Protein AF-A0A3S4HX81-F1 (afdb_monomer_lite)

pLDDT: mean 79.41, std 18.72, range [31.66, 97.62]

InterPro domains:
  IPR051447 Lipoprotein-releasing system transmembrane protein [PTHR30489] (2-143)

Foldseek 3Di:
DDADALVDDDPQQVQWDPDRSVVLDPPLQAKAAQPQQCVVVVHDQQDKDKDWDQQQWDQDPVGTDTQIDIHGYHGYGYPVDPCSNPPMYHHQQSVCVSSVHDRPDGQFDKDKDQCLVCCVVVQPDDDDPQKHKDWCCVVVVPDDPPPDDDRTTIIGTGHHPPPDDDD

Radius of gyration: 17.5 Å; chains: 1; bounding box: 43×32×51 Å

Secondary structure (DSSP, 8-state):
-EEE-TTS--TTGGGEES--GGG--TTS-EEEEEHHHHHHHT--TT-EEEEEEEEEEEEETTEEEEEEEEEEEEEEE--SSGGGGT-EEEEHHHHHHHTTPPTT--SEEEEE-SSTT-HHHHTTSPPPTT-EEEEGGGT-TT--TT----S--EEEEEPP-------

Structure (mmCIF, N/CA/C/O backbone):
data_AF-A0A3S4HX81-F1
#
_entry.id   AF-A0A3S4HX81-F1
#
loop_
_atom_site.group_PDB
_atom_site.id
_atom_site.type_symbol
_atom_site.label_atom_id
_atom_site.label_alt_id
_atom_site.label_comp_id
_atom_site.label_asym_id
_atom_site.label_entity_id
_atom_site.label_seq_id
_atom_site.pdbx_PDB_ins_code
_atom_site.Cartn_x
_atom_site.Cartn_y
_atom_site.Cartn_z
_atom_site.occupancy
_atom_site.B_iso_or_equiv
_atom_site.auth_seq_id
_atom_site.auth_comp_id
_atom_site.auth_asym_id
_atom_site.auth_atom_id
_atom_site.pdbx_PDB_model_num
ATOM 1 N N . MET A 1 1 ? 4.259 2.300 -2.254 1.00 87.12 1 MET A N 1
ATOM 2 C CA . MET A 1 1 ? 3.151 1.333 -2.407 1.00 87.12 1 MET A CA 1
ATOM 3 C C . MET A 1 1 ? 3.745 -0.053 -2.417 1.00 87.12 1 MET A C 1
ATOM 5 O O . MET A 1 1 ? 4.639 -0.278 -3.224 1.00 87.12 1 MET A O 1
ATOM 9 N N . LEU A 1 2 ? 3.255 -0.946 -1.568 1.00 89.12 2 LEU A N 1
ATOM 10 C CA . LEU A 1 2 ? 3.666 -2.341 -1.528 1.00 89.12 2 LEU A CA 1
ATOM 11 C C . LEU A 1 2 ? 2.483 -3.215 -1.971 1.00 89.12 2 LEU A C 1
ATOM 13 O O . LEU A 1 2 ? 1.416 -3.192 -1.356 1.00 89.12 2 LEU A O 1
ATOM 17 N N . GLY A 1 3 ? 2.650 -3.921 -3.090 1.00 90.50 3 GLY A N 1
ATOM 18 C CA . GLY A 1 3 ? 1.664 -4.874 -3.595 1.00 90.50 3 GLY A CA 1
ATOM 19 C C . GLY A 1 3 ? 1.944 -6.255 -3.022 1.00 90.50 3 GLY A C 1
ATOM 20 O O . GLY A 1 3 ? 2.975 -6.835 -3.346 1.00 90.50 3 GLY A O 1
ATOM 21 N N . ILE A 1 4 ? 1.039 -6.771 -2.194 1.00 89.75 4 ILE A N 1
ATOM 22 C CA . ILE A 1 4 ? 1.222 -8.043 -1.486 1.00 89.75 4 ILE A CA 1
ATOM 23 C C . ILE A 1 4 ? 0.199 -9.090 -1.923 1.00 89.75 4 ILE A C 1
ATOM 25 O O . ILE A 1 4 ? -0.916 -8.760 -2.346 1.00 89.75 4 ILE A O 1
ATOM 29 N N . ASP A 1 5 ? 0.581 -10.361 -1.812 1.00 89.06 5 ASP A N 1
ATOM 30 C CA . ASP A 1 5 ? -0.375 -11.460 -1.872 1.00 89.06 5 ASP A CA 1
ATOM 31 C C . ASP A 1 5 ? -1.107 -11.549 -0.519 1.00 89.06 5 ASP A C 1
ATOM 33 O O . ASP A 1 5 ? -0.468 -11.789 0.508 1.00 89.06 5 ASP A O 1
ATOM 37 N N . PRO A 1 6 ? -2.439 -11.358 -0.469 1.00 87.44 6 PRO A N 1
ATOM 38 C CA . PRO A 1 6 ? -3.194 -11.424 0.779 1.00 87.44 6 PRO A CA 1
ATOM 39 C C . PRO A 1 6 ? -3.133 -12.792 1.476 1.00 87.44 6 PRO A C 1
ATOM 41 O O . PRO A 1 6 ? -3.430 -12.860 2.668 1.00 87.44 6 PRO A O 1
ATOM 44 N N . ALA A 1 7 ? -2.777 -13.866 0.762 1.00 86.44 7 ALA A N 1
ATOM 45 C CA . ALA A 1 7 ? -2.641 -15.208 1.323 1.00 86.44 7 ALA A CA 1
ATOM 46 C C . ALA A 1 7 ? -1.263 -15.466 1.961 1.00 86.44 7 ALA A C 1
ATOM 48 O O . ALA A 1 7 ? -1.142 -16.348 2.814 1.00 86.44 7 ALA A O 1
ATOM 49 N N . GLN A 1 8 ? -0.231 -14.710 1.577 1.00 85.88 8 GLN A N 1
ATOM 50 C CA . GLN A 1 8 ? 1.123 -14.862 2.104 1.00 85.88 8 GLN A CA 1
ATOM 51 C C . GLN A 1 8 ? 1.332 -13.952 3.318 1.00 85.88 8 GLN A C 1
ATOM 53 O O . GLN A 1 8 ? 0.912 -12.800 3.318 1.00 85.88 8 GLN A O 1
ATOM 58 N N . LYS A 1 9 ? 1.993 -14.446 4.371 1.00 80.75 9 LYS A N 1
ATOM 59 C CA . LYS A 1 9 ? 2.330 -13.603 5.528 1.00 80.75 9 LYS A CA 1
ATOM 60 C C . LYS A 1 9 ? 3.313 -12.508 5.117 1.00 80.75 9 LYS A C 1
ATOM 62 O O . LYS A 1 9 ? 4.339 -12.811 4.513 1.00 80.75 9 LYS A O 1
ATOM 67 N N . ASP A 1 10 ? 3.000 -11.274 5.490 1.00 84.56 10 ASP A N 1
ATOM 68 C CA . ASP A 1 10 ? 3.869 -10.111 5.337 1.00 84.56 10 ASP A CA 1
ATOM 69 C C . ASP A 1 10 ? 4.376 -9.677 6.731 1.00 84.56 10 ASP A C 1
ATOM 71 O O . ASP A 1 10 ? 3.666 -9.859 7.725 1.00 84.56 10 ASP A O 1
ATOM 75 N N . PRO A 1 11 ? 5.583 -9.108 6.866 1.00 82.75 11 PRO A N 1
ATOM 76 C CA . PRO A 1 11 ? 6.067 -8.621 8.160 1.00 82.75 11 PRO A CA 1
ATOM 77 C C . PRO A 1 11 ? 5.185 -7.535 8.776 1.00 82.75 11 PRO A C 1
ATOM 79 O O . PRO A 1 11 ? 5.211 -7.353 9.989 1.00 82.75 11 PRO A O 1
ATOM 82 N N . LEU A 1 12 ? 4.380 -6.831 7.970 1.00 83.94 12 LEU A N 1
ATOM 83 C CA . LEU A 1 12 ? 3.431 -5.832 8.457 1.00 83.94 12 LEU A CA 1
ATOM 84 C C . LEU A 1 12 ? 2.103 -6.445 8.939 1.00 83.94 12 LEU A C 1
ATOM 86 O O . LEU A 1 12 ? 1.326 -5.758 9.603 1.00 83.94 12 LEU A O 1
ATOM 90 N N . THR A 1 13 ? 1.840 -7.737 8.684 1.00 87.69 13 THR A N 1
ATOM 91 C CA . THR A 1 13 ? 0.607 -8.420 9.123 1.00 87.69 13 THR A CA 1
ATOM 92 C C . THR A 1 13 ? 0.353 -8.328 10.641 1.00 87.69 13 THR A C 1
ATOM 94 O O . THR A 1 13 ? -0.797 -8.100 11.021 1.00 87.69 13 THR A O 1
ATOM 97 N N . PRO A 1 14 ? 1.351 -8.488 11.538 1.00 89.38 14 PRO A N 1
ATOM 98 C CA . PRO A 1 14 ? 1.142 -8.390 12.987 1.00 89.38 14 PRO A CA 1
ATOM 99 C C . PRO A 1 14 ? 0.766 -6.984 13.474 1.00 89.38 14 PRO A C 1
ATOM 101 O O . PRO A 1 14 ? 0.236 -6.848 14.572 1.00 89.38 14 PRO A O 1
ATOM 104 N N . TYR A 1 15 ? 1.033 -5.956 12.667 1.00 91.75 15 TYR A N 1
ATOM 105 C CA . TYR A 1 15 ? 0.844 -4.547 13.017 1.00 91.75 15 TYR A CA 1
ATOM 106 C C . TYR A 1 15 ? -0.462 -3.960 12.465 1.00 91.75 15 TYR A C 1
ATOM 108 O O . TYR A 1 15 ? -0.701 -2.758 12.582 1.00 91.75 15 TYR A O 1
ATOM 116 N N . LEU A 1 16 ? -1.308 -4.788 11.844 1.00 92.25 16 LEU A N 1
ATOM 117 C CA . LEU A 1 16 ? -2.603 -4.369 11.316 1.00 92.25 16 LEU A CA 1
ATOM 118 C C . LEU A 1 16 ? -3.572 -4.003 12.447 1.00 92.25 16 LEU A C 1
ATOM 120 O O . LEU A 1 16 ? -3.797 -4.781 13.374 1.00 92.25 16 LEU A O 1
ATOM 124 N N . VAL A 1 17 ? -4.219 -2.844 12.325 1.00 91.44 17 VAL A N 1
ATOM 125 C CA . VAL A 1 17 ? -5.163 -2.326 13.318 1.00 91.44 17 VAL A CA 1
ATOM 126 C C . VAL A 1 17 ? -6.591 -2.522 12.816 1.00 91.44 17 VAL A C 1
ATOM 128 O O . VAL A 1 17 ? -7.034 -1.877 11.867 1.00 91.44 17 VAL A O 1
ATOM 131 N N . ASN A 1 18 ? -7.337 -3.422 13.466 1.00 87.06 18 ASN A N 1
ATOM 132 C CA . ASN A 1 18 ? -8.757 -3.690 13.186 1.00 87.06 18 ASN A CA 1
ATOM 133 C C . ASN A 1 18 ? -9.079 -4.052 11.719 1.00 87.06 18 ASN A C 1
ATOM 135 O O . ASN A 1 18 ? -10.210 -3.869 11.259 1.00 87.06 18 ASN A O 1
ATOM 139 N N . VAL A 1 19 ? -8.109 -4.590 10.979 1.00 92.12 19 VAL A N 1
ATOM 140 C CA . VAL A 1 19 ? -8.252 -4.990 9.574 1.00 92.12 19 VAL A CA 1
ATOM 141 C C . VAL A 1 19 ? -7.533 -6.309 9.326 1.00 92.12 19 VAL A C 1
ATOM 143 O O . VAL A 1 19 ? -6.515 -6.603 9.949 1.00 92.12 19 VAL A O 1
ATOM 146 N N . LYS A 1 20 ? -8.067 -7.126 8.416 1.00 92.19 20 LYS A N 1
ATOM 147 C CA . LYS A 1 20 ? -7.422 -8.370 7.990 1.00 92.19 20 LYS A CA 1
ATOM 148 C C . LYS A 1 20 ? -6.753 -8.173 6.641 1.00 92.19 20 LYS A C 1
ATOM 150 O O . LYS A 1 20 ? -7.367 -7.659 5.712 1.00 92.19 20 LYS A O 1
ATOM 155 N N . GLN A 1 21 ? -5.535 -8.687 6.494 1.00 91.12 21 GLN A N 1
ATOM 156 C CA . GLN A 1 21 ? -4.831 -8.678 5.210 1.00 91.12 21 GLN A CA 1
ATOM 157 C C . GLN A 1 21 ? -5.635 -9.356 4.088 1.00 91.12 21 GLN A C 1
ATOM 159 O O . GLN A 1 21 ? -5.605 -8.911 2.945 1.00 91.12 21 GLN A O 1
ATOM 164 N N . SER A 1 22 ? -6.421 -10.386 4.418 1.00 92.75 22 SER A N 1
ATOM 165 C CA . SER A 1 22 ? -7.290 -11.093 3.470 1.00 92.75 22 SER A CA 1
ATOM 166 C C . SER A 1 22 ? -8.411 -10.232 2.868 1.00 92.75 22 SER A C 1
ATOM 168 O O . SER A 1 22 ? -9.016 -10.626 1.871 1.00 92.75 22 SER A O 1
ATOM 170 N N . GLU A 1 23 ? -8.682 -9.048 3.427 1.00 93.00 23 GLU A N 1
ATOM 171 C CA . GLU A 1 23 ? -9.609 -8.068 2.848 1.00 93.00 23 GLU A CA 1
ATOM 172 C C . GLU A 1 23 ? -9.003 -7.323 1.646 1.00 93.00 23 GLU A C 1
ATOM 174 O O . GLU A 1 23 ? -9.746 -6.712 0.874 1.00 93.00 23 GLU A O 1
ATOM 179 N N . LEU A 1 24 ? -7.686 -7.415 1.411 1.00 94.00 24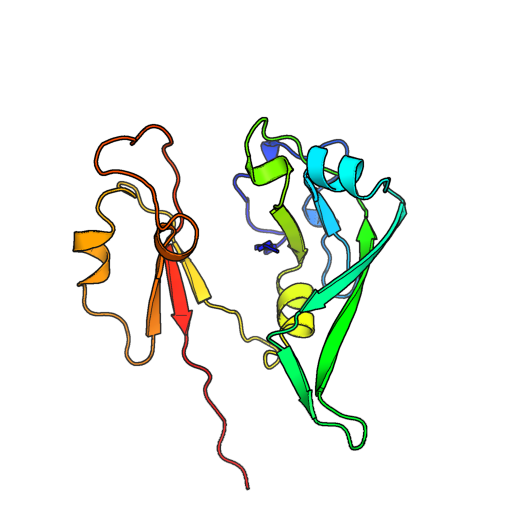 LEU A N 1
ATOM 180 C CA . LEU A 1 24 ? -7.022 -6.946 0.188 1.00 94.00 24 LEU A CA 1
ATOM 181 C C . LEU A 1 24 ? -7.301 -7.898 -0.985 1.00 94.00 24 LEU A C 1
ATOM 183 O O . LEU A 1 24 ? -6.399 -8.518 -1.545 1.00 94.00 24 LEU A O 1
ATOM 187 N N . GLN A 1 25 ? -8.573 -8.037 -1.352 1.00 94.25 25 GLN A N 1
ATOM 188 C CA . GLN A 1 25 ? -9.010 -8.889 -2.454 1.00 94.25 25 GLN A CA 1
ATOM 189 C C . GLN A 1 25 ? -8.715 -8.237 -3.813 1.00 94.25 25 GLN A C 1
ATOM 191 O O . GLN A 1 25 ? -8.925 -7.029 -3.973 1.00 94.25 25 GLN A O 1
ATOM 196 N N . PRO A 1 26 ? -8.301 -9.021 -4.823 1.00 93.81 26 PRO A N 1
ATOM 197 C CA . PRO A 1 26 ? -8.016 -8.490 -6.149 1.00 93.81 26 PRO A CA 1
ATOM 198 C C . PRO A 1 26 ? -9.268 -7.856 -6.766 1.00 93.81 26 PRO A C 1
ATOM 200 O O . PRO A 1 26 ? -10.346 -8.446 -6.800 1.00 93.81 26 PRO A O 1
ATOM 203 N N . GLY A 1 27 ? -9.129 -6.640 -7.291 1.00 93.56 27 GLY A N 1
ATOM 204 C CA . GLY A 1 27 ? -10.187 -5.900 -7.984 1.00 93.56 27 GLY A CA 1
ATOM 205 C C . GLY A 1 27 ? -11.094 -5.092 -7.070 1.00 93.56 27 GLY A C 1
ATOM 206 O O . GLY A 1 27 ? -11.933 -4.347 -7.576 1.00 93.56 27 GLY A O 1
ATOM 207 N N . LYS A 1 28 ? -10.920 -5.201 -5.749 1.00 95.56 28 LYS A N 1
ATOM 208 C CA . LYS A 1 28 ? -11.617 -4.342 -4.788 1.00 95.56 28 LYS A CA 1
ATOM 209 C C . LYS A 1 28 ? -10.947 -2.982 -4.636 1.00 95.56 28 LYS A C 1
ATOM 211 O O . LYS A 1 28 ? -11.627 -2.048 -4.228 1.00 95.56 28 LYS A O 1
ATOM 216 N N . TYR A 1 29 ? -9.671 -2.853 -5.015 1.00 96.19 29 TYR A N 1
ATOM 217 C CA . TYR A 1 29 ? -8.898 -1.625 -4.833 1.00 96.19 29 TYR A CA 1
ATOM 218 C C . TYR A 1 29 ? -8.928 -1.170 -3.372 1.00 96.19 29 TYR A C 1
ATOM 220 O O . TYR A 1 29 ? -9.163 -0.006 -3.064 1.00 96.19 29 TYR A O 1
ATOM 228 N N . ASN A 1 30 ? -8.719 -2.115 -2.463 1.00 96.94 30 ASN A N 1
ATOM 229 C CA . ASN A 1 30 ? -8.599 -1.821 -1.044 1.00 96.94 30 ASN A CA 1
ATOM 230 C C . ASN A 1 30 ? -7.159 -1.419 -0.719 1.00 96.94 30 ASN A C 1
ATOM 232 O O . ASN A 1 30 ? -6.214 -1.914 -1.339 1.00 96.94 30 ASN A O 1
ATOM 236 N N . VAL A 1 31 ? -7.002 -0.527 0.256 1.00 96.56 31 VAL A N 1
ATOM 237 C CA . VAL A 1 31 ? -5.701 -0.077 0.751 1.00 96.56 31 VAL A CA 1
ATOM 238 C C . VAL A 1 31 ? -5.680 -0.071 2.275 1.00 96.56 31 VAL A C 1
ATOM 240 O O . VAL A 1 31 ? -6.656 0.312 2.923 1.00 96.56 31 VAL A O 1
ATOM 243 N N . ILE A 1 32 ? -4.554 -0.500 2.837 1.00 96.12 32 ILE A N 1
ATOM 244 C CA . ILE A 1 32 ? -4.218 -0.315 4.248 1.00 96.12 32 ILE A CA 1
ATOM 245 C C . ILE A 1 32 ? -3.076 0.697 4.300 1.00 96.12 32 ILE A C 1
ATOM 247 O O . ILE A 1 32 ? -2.058 0.519 3.630 1.00 96.12 32 ILE A O 1
ATOM 251 N N . LEU A 1 33 ? -3.260 1.770 5.060 1.00 95.69 33 LEU A N 1
ATOM 252 C CA . LEU A 1 33 ? -2.291 2.862 5.173 1.00 95.69 33 LEU A CA 1
ATOM 253 C C . LEU A 1 33 ? -1.500 2.754 6.477 1.00 95.69 33 LEU A C 1
ATOM 255 O O . LEU A 1 33 ? -2.032 2.282 7.476 1.00 95.69 33 LEU A O 1
ATOM 259 N N . GLY A 1 34 ? -0.261 3.236 6.502 1.00 95.38 34 GLY A N 1
ATOM 260 C CA . GLY A 1 34 ? 0.391 3.506 7.781 1.00 95.38 34 GLY A CA 1
ATOM 261 C C . GLY A 1 34 ? -0.410 4.541 8.579 1.00 95.38 34 GLY A C 1
ATOM 262 O O . GLY A 1 34 ? -1.013 5.448 7.999 1.00 95.38 34 GLY A O 1
ATOM 263 N N . GLU A 1 35 ? -0.475 4.391 9.901 1.00 94.44 35 GLU A N 1
ATOM 264 C CA . GLU A 1 35 ? -1.300 5.250 10.761 1.00 94.44 35 GLU A CA 1
ATOM 265 C C . GLU A 1 35 ? -0.938 6.739 10.620 1.00 94.44 35 GLU A C 1
ATOM 267 O O . GLU A 1 35 ? -1.823 7.588 10.492 1.00 94.44 35 GLU A O 1
ATOM 272 N N . GLN A 1 36 ? 0.357 7.059 10.540 1.00 94.00 36 GLN A N 1
ATOM 273 C CA . GLN A 1 36 ? 0.816 8.435 10.337 1.00 94.00 36 GLN A CA 1
ATOM 274 C C . GLN A 1 36 ? 0.431 8.967 8.950 1.00 94.00 36 GLN A C 1
ATOM 276 O O . GLN A 1 36 ? -0.025 10.105 8.841 1.00 94.00 36 GLN A O 1
ATOM 281 N N . LEU A 1 37 ? 0.562 8.152 7.898 1.00 94.25 37 LEU A N 1
ATOM 282 C CA . LEU A 1 37 ? 0.151 8.515 6.539 1.00 94.25 37 LEU A CA 1
ATOM 283 C C . LEU A 1 37 ? -1.361 8.780 6.455 1.00 94.25 37 LEU A C 1
ATOM 285 O O . LEU A 1 37 ? -1.784 9.757 5.836 1.00 94.25 37 LEU A O 1
ATOM 289 N N . ALA A 1 38 ? -2.179 7.943 7.097 1.00 95.06 38 ALA A N 1
ATOM 290 C CA . ALA A 1 38 ? -3.623 8.151 7.174 1.00 95.06 38 ALA A CA 1
ATOM 291 C C . ALA A 1 38 ? -3.964 9.465 7.897 1.00 95.06 38 ALA A C 1
ATOM 293 O O . ALA A 1 38 ? -4.786 10.241 7.406 1.00 95.06 38 ALA A O 1
ATOM 294 N N . GLY A 1 39 ? -3.270 9.756 9.004 1.00 94.94 39 GLY A N 1
ATOM 295 C CA . GLY A 1 39 ? -3.406 11.010 9.745 1.00 94.94 39 GLY A CA 1
ATOM 296 C C . GLY A 1 39 ? -3.023 12.247 8.925 1.00 94.94 39 GLY A C 1
ATOM 297 O O . GLY A 1 39 ? -3.760 13.230 8.928 1.00 94.94 39 GLY A O 1
ATOM 298 N N . GLN A 1 40 ? -1.923 12.193 8.165 1.00 94.31 40 GLN A N 1
ATOM 299 C CA . GLN A 1 40 ? -1.490 13.288 7.280 1.00 94.31 40 GLN A CA 1
ATOM 300 C C . GLN A 1 40 ? -2.497 13.577 6.162 1.00 94.31 40 GLN A C 1
ATOM 302 O O . GLN A 1 40 ? -2.706 14.732 5.795 1.00 94.31 40 GLN A O 1
ATOM 307 N N . LEU A 1 41 ? -3.117 12.528 5.620 1.00 93.88 41 LEU A N 1
ATOM 308 C CA . LEU A 1 41 ? -4.136 12.646 4.579 1.00 93.88 41 LEU A CA 1
ATOM 309 C C . LEU A 1 41 ? -5.524 12.994 5.141 1.00 93.88 41 LEU A C 1
ATOM 311 O O . LEU A 1 41 ? -6.410 13.348 4.366 1.00 93.88 41 LEU A O 1
ATOM 315 N N . GLY A 1 42 ? -5.719 12.902 6.461 1.00 96.00 42 GLY A N 1
ATOM 316 C CA . GLY A 1 42 ? -7.002 13.149 7.119 1.00 96.00 42 GLY A CA 1
ATOM 317 C C . GLY A 1 42 ? -8.079 12.125 6.751 1.00 96.00 42 GLY A C 1
ATOM 318 O O . GLY A 1 42 ? -9.252 12.482 6.679 1.00 96.00 42 GLY A O 1
ATOM 319 N N . VAL A 1 43 ? -7.683 10.877 6.478 1.00 96.19 43 VAL A N 1
ATOM 320 C CA . VAL A 1 43 ? -8.580 9.812 5.999 1.00 96.19 43 VAL A CA 1
ATOM 321 C C . VAL A 1 43 ? -8.787 8.727 7.043 1.00 96.19 43 VAL A C 1
ATOM 323 O O . VAL A 1 43 ? -7.882 8.372 7.796 1.00 96.19 43 VAL A O 1
ATOM 326 N N . ASN A 1 44 ? -9.985 8.157 7.044 1.00 94.31 44 ASN A N 1
ATOM 327 C CA . ASN A 1 44 ? -10.407 7.085 7.928 1.00 94.31 44 ASN A CA 1
ATOM 328 C C . ASN A 1 44 ? -10.855 5.858 7.126 1.00 94.31 44 ASN A C 1
ATOM 330 O O . ASN A 1 44 ? -10.993 5.879 5.901 1.00 94.31 44 ASN A O 1
ATOM 334 N N . ARG A 1 45 ? -11.108 4.750 7.831 1.00 94.94 45 ARG A N 1
ATOM 335 C CA . ARG A 1 45 ? -11.700 3.554 7.222 1.00 94.94 45 ARG A CA 1
ATOM 336 C C . ARG A 1 45 ? -13.030 3.906 6.544 1.00 94.94 45 ARG A C 1
ATOM 338 O O . ARG A 1 45 ? -13.920 4.457 7.181 1.00 94.94 45 ARG A O 1
ATOM 345 N N . GLY A 1 46 ? -13.175 3.507 5.284 1.00 95.12 46 GLY A N 1
ATOM 346 C CA . GLY A 1 46 ? -14.330 3.790 4.432 1.00 95.12 46 GLY A CA 1
ATOM 347 C C . GLY A 1 46 ? -14.091 4.925 3.438 1.00 95.12 46 GLY A C 1
ATOM 348 O O . GLY A 1 46 ? -14.756 4.958 2.402 1.00 95.12 46 GLY A O 1
ATOM 349 N N . ASP A 1 47 ? -13.112 5.795 3.693 1.00 97.19 47 ASP A N 1
ATOM 350 C CA . ASP A 1 47 ? -12.779 6.882 2.780 1.00 97.19 47 ASP A CA 1
ATOM 351 C C . ASP A 1 47 ? -12.082 6.364 1.521 1.00 97.19 47 A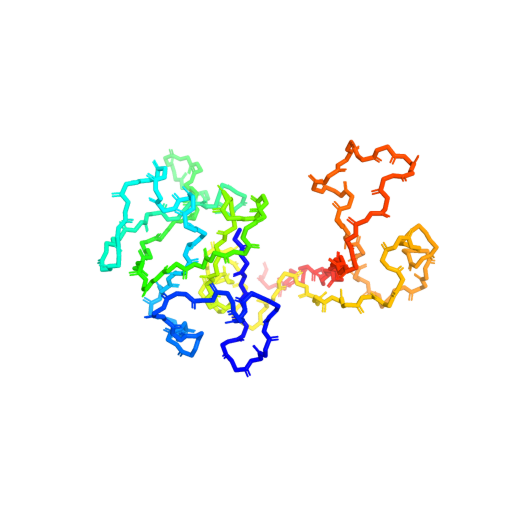SP A C 1
ATOM 353 O O . ASP A 1 47 ? -11.522 5.262 1.477 1.00 97.19 47 ASP A O 1
ATOM 357 N N . GLN A 1 48 ? -12.106 7.184 0.472 1.00 97.00 48 GLN A N 1
ATOM 358 C CA . GLN A 1 48 ? -11.444 6.878 -0.786 1.00 97.00 48 GLN A CA 1
ATOM 359 C C . GLN A 1 48 ? -10.268 7.814 -1.023 1.00 97.00 48 GLN A C 1
ATOM 361 O O . GLN A 1 48 ? -10.409 9.034 -0.976 1.00 97.00 48 GLN A O 1
ATOM 366 N N . ILE A 1 49 ? -9.122 7.234 -1.367 1.00 96.00 49 ILE A N 1
ATOM 367 C CA . ILE A 1 49 ? -7.931 7.973 -1.778 1.00 96.00 49 ILE A CA 1
ATOM 368 C C . ILE A 1 49 ? -7.622 7.724 -3.245 1.00 96.00 49 ILE A C 1
ATOM 370 O O . ILE A 1 49 ? -7.835 6.638 -3.783 1.00 96.00 49 ILE A O 1
ATOM 374 N N . ARG A 1 50 ? -7.093 8.742 -3.919 1.00 95.75 50 ARG A N 1
ATOM 375 C CA . ARG A 1 50 ? -6.653 8.631 -5.308 1.00 95.75 50 ARG A CA 1
ATOM 376 C C . ARG A 1 50 ? -5.165 8.331 -5.349 1.00 95.75 50 ARG A C 1
ATOM 378 O O . ARG A 1 50 ? -4.354 9.198 -5.047 1.00 95.75 50 ARG A O 1
ATOM 385 N N . LEU A 1 51 ? -4.816 7.128 -5.786 1.00 93.56 51 LEU A N 1
ATOM 386 C CA . LEU A 1 51 ? -3.430 6.770 -6.057 1.00 93.56 51 LEU A CA 1
ATOM 387 C C . LEU A 1 51 ? -3.077 7.149 -7.490 1.00 93.56 51 LEU A C 1
ATOM 389 O O . LEU A 1 51 ? -3.828 6.841 -8.418 1.00 93.56 51 LEU A O 1
ATOM 393 N N . MET A 1 52 ? -1.932 7.807 -7.661 1.00 92.12 52 MET A N 1
ATOM 394 C CA . MET A 1 52 ? -1.370 8.169 -8.959 1.00 92.12 52 MET A CA 1
ATOM 395 C C . MET A 1 52 ? 0.050 7.621 -9.078 1.00 92.12 52 MET A C 1
ATOM 397 O O . MET A 1 52 ? 0.841 7.729 -8.144 1.00 92.12 52 MET A O 1
ATOM 401 N N . VAL A 1 53 ? 0.379 7.066 -10.242 1.00 90.06 53 VAL A N 1
ATOM 402 C CA . VAL A 1 53 ? 1.709 6.546 -10.567 1.00 90.06 53 VAL A CA 1
ATOM 403 C C . VAL A 1 53 ? 2.237 7.310 -11.783 1.00 90.06 53 VAL A C 1
ATOM 405 O O . VAL A 1 53 ? 1.867 6.993 -12.916 1.00 90.06 53 VAL A O 1
ATOM 408 N N . PRO A 1 54 ? 3.097 8.326 -11.581 1.00 85.81 54 PRO A N 1
ATOM 409 C CA . PRO A 1 54 ? 3.614 9.153 -12.672 1.00 85.81 54 PRO A CA 1
ATOM 410 C C . PRO A 1 54 ? 4.453 8.380 -13.698 1.00 85.81 54 PRO A C 1
ATOM 412 O O . PRO A 1 54 ? 4.424 8.704 -14.884 1.00 85.81 54 PRO A O 1
ATOM 415 N N . SER A 1 55 ? 5.178 7.347 -13.254 1.00 82.25 55 SER A N 1
ATOM 416 C CA . SER A 1 55 ? 6.028 6.510 -14.112 1.00 82.25 55 SER A CA 1
ATOM 417 C C . SER A 1 55 ? 5.224 5.662 -15.103 1.00 82.25 55 SER A C 1
ATOM 419 O O . SER A 1 55 ? 5.685 5.416 -16.215 1.00 82.25 55 SER A O 1
ATOM 421 N N . ALA A 1 56 ? 3.998 5.272 -14.747 1.00 82.25 56 ALA A N 1
ATOM 422 C CA . ALA A 1 56 ? 3.082 4.547 -15.616 1.00 82.25 56 ALA A CA 1
ATOM 423 C C . ALA A 1 56 ? 2.135 5.543 -16.304 1.00 82.25 56 ALA A C 1
ATOM 425 O O . ALA A 1 56 ? 1.044 5.804 -15.812 1.00 82.25 56 ALA A O 1
ATOM 426 N N . SER A 1 57 ? 2.524 6.125 -17.442 1.00 83.38 57 SER A N 1
ATOM 427 C CA . SER A 1 57 ? 1.702 7.119 -18.161 1.00 83.38 57 SER A CA 1
ATOM 428 C C . SER A 1 57 ? 1.251 6.636 -19.545 1.00 83.38 57 SER A C 1
ATOM 430 O O . SER A 1 57 ? 1.901 5.799 -20.165 1.00 83.38 57 SER A O 1
ATOM 432 N N . GLN A 1 58 ? 0.101 7.127 -20.027 1.00 82.56 58 GLN A N 1
ATOM 433 C CA . GLN A 1 58 ? -0.306 7.002 -21.438 1.00 82.56 58 GLN A CA 1
ATOM 434 C C . GLN A 1 58 ? -0.098 8.319 -22.159 1.00 82.56 58 GLN A C 1
ATOM 436 O O . GLN A 1 58 ? -0.371 9.391 -21.615 1.00 82.56 58 GLN A O 1
ATOM 441 N N . PHE A 1 59 ? 0.283 8.211 -23.424 1.00 85.12 59 PHE A N 1
ATOM 442 C CA . PHE A 1 59 ? 0.226 9.323 -24.351 1.00 85.12 59 PHE A CA 1
ATOM 443 C C . PHE A 1 59 ? -1.208 9.499 -24.843 1.00 85.12 59 PHE A C 1
ATOM 445 O O . PHE A 1 59 ? -1.835 8.566 -25.338 1.00 85.12 59 PHE A O 1
ATOM 452 N N . THR A 1 60 ? -1.726 10.708 -24.678 1.00 86.69 60 THR A N 1
ATOM 453 C CA . THR A 1 60 ? -2.998 11.153 -25.246 1.00 86.69 60 THR A CA 1
ATOM 454 C C . THR A 1 60 ? -2.736 12.393 -26.102 1.00 86.69 60 THR A C 1
ATOM 456 O O . THR A 1 60 ? -1.715 13.054 -25.891 1.00 86.69 60 THR A O 1
ATOM 459 N N . PRO A 1 61 ? -3.642 12.773 -27.020 1.00 90.44 61 PRO A N 1
ATOM 460 C CA . PRO A 1 61 ? -3.499 14.017 -27.784 1.00 90.44 61 PRO A CA 1
ATOM 461 C C . PRO A 1 61 ? -3.358 15.274 -26.908 1.00 90.44 61 PRO A C 1
ATOM 463 O O . PRO A 1 61 ? -2.791 16.266 -27.348 1.00 90.44 61 PRO A O 1
ATOM 466 N N . MET A 1 62 ? -3.835 15.220 -25.659 1.00 89.88 62 MET A N 1
ATOM 467 C CA . MET A 1 62 ? -3.782 16.317 -24.684 1.00 89.88 62 MET A CA 1
ATOM 468 C C . MET A 1 62 ? -2.537 16.266 -23.777 1.00 89.88 62 MET A C 1
ATOM 470 O O . MET A 1 62 ? -2.399 17.089 -22.877 1.00 89.88 62 MET A O 1
ATOM 474 N N . GLY A 1 63 ? -1.636 15.296 -23.984 1.00 88.25 63 GLY A N 1
ATOM 475 C CA . GLY A 1 63 ? -0.404 15.123 -23.211 1.00 88.25 63 GLY A CA 1
ATOM 476 C C . GLY A 1 63 ? -0.294 13.777 -22.488 1.00 88.25 63 GLY A C 1
ATOM 477 O O . GLY A 1 63 ? -1.048 12.830 -22.739 1.00 88.25 63 GLY A O 1
ATOM 478 N N . ARG A 1 64 ? 0.696 13.681 -21.590 1.00 88.19 64 ARG A N 1
ATOM 479 C CA . ARG A 1 64 ? 0.946 12.487 -20.769 1.00 88.19 64 ARG A CA 1
ATOM 480 C C . ARG A 1 64 ? -0.030 12.441 -19.598 1.00 88.19 64 ARG A C 1
ATOM 482 O O . ARG A 1 64 ? 0.032 13.291 -18.716 1.00 88.19 64 ARG A O 1
ATOM 489 N N . LEU A 1 65 ? -0.890 11.426 -19.572 1.00 88.69 65 LEU A N 1
ATOM 490 C CA . LEU A 1 65 ? -1.804 11.188 -18.458 1.00 88.69 65 LEU A CA 1
ATOM 491 C C . LEU A 1 65 ? -1.241 10.075 -17.558 1.00 88.69 65 LEU A C 1
ATOM 493 O O . LEU A 1 65 ? -1.065 8.952 -18.048 1.00 88.69 65 LEU A O 1
ATOM 497 N N . PRO A 1 66 ? -0.952 10.345 -16.270 1.00 91.31 66 PRO A N 1
ATOM 498 C CA . PRO A 1 66 ? -0.471 9.324 -15.349 1.00 91.31 66 PRO A CA 1
ATOM 499 C C . PRO A 1 66 ? -1.574 8.313 -15.029 1.00 91.31 66 PRO A C 1
ATOM 501 O O . PRO A 1 66 ? -2.763 8.644 -14.981 1.00 91.31 66 PRO A O 1
ATOM 504 N N . SER A 1 67 ? -1.169 7.069 -14.791 1.00 92.81 67 SER A N 1
ATOM 505 C CA . SER A 1 67 ? -2.059 6.022 -14.311 1.00 92.81 67 SER A CA 1
ATOM 506 C C . SER A 1 67 ? -2.557 6.399 -12.926 1.00 92.81 67 SER A C 1
ATOM 508 O O . SER A 1 67 ? -1.779 6.794 -12.056 1.00 92.81 67 SER A O 1
ATOM 510 N N . GLN A 1 68 ? -3.865 6.311 -12.728 1.00 94.12 68 GLN A N 1
ATOM 511 C CA . GLN A 1 68 ? -4.489 6.693 -11.474 1.00 94.12 68 GLN A CA 1
ATOM 512 C C . GLN A 1 68 ? -5.754 5.885 -11.212 1.00 94.12 68 GLN A C 1
ATOM 514 O O . GLN A 1 68 ? -6.467 5.505 -12.146 1.00 94.12 68 GLN A O 1
ATOM 519 N N . ARG A 1 69 ? -6.052 5.642 -9.935 1.00 95.19 69 ARG A N 1
ATOM 520 C CA . ARG A 1 69 ? -7.240 4.896 -9.505 1.00 95.19 69 ARG A CA 1
ATOM 521 C C . ARG A 1 69 ? -7.649 5.298 -8.089 1.00 95.19 69 ARG A C 1
ATOM 523 O O . ARG A 1 69 ? -6.800 5.656 -7.279 1.00 95.19 69 ARG A O 1
ATOM 530 N N . LEU A 1 70 ? -8.950 5.235 -7.807 1.00 96.56 70 LEU A N 1
ATOM 531 C CA . LEU A 1 70 ? -9.473 5.359 -6.447 1.00 96.56 70 LEU A CA 1
ATOM 532 C C . LEU A 1 70 ? -9.313 4.031 -5.706 1.00 96.56 70 LEU A C 1
ATOM 534 O O . LEU A 1 70 ? -9.671 2.982 -6.245 1.00 96.56 70 LEU A O 1
ATOM 538 N N . PHE A 1 71 ? -8.790 4.108 -4.490 1.00 97.31 71 PHE A N 1
ATOM 539 C CA . PHE A 1 71 ? -8.668 3.011 -3.545 1.00 97.31 71 PHE A CA 1
ATOM 540 C C . PHE A 1 71 ? -9.488 3.315 -2.295 1.00 97.31 71 PHE A C 1
ATOM 542 O O . PHE A 1 71 ? -9.555 4.467 -1.873 1.00 97.31 71 PHE A O 1
ATOM 549 N N . THR A 1 72 ? -10.091 2.288 -1.705 1.00 97.62 72 THR A N 1
ATOM 550 C CA . THR A 1 72 ? -10.888 2.402 -0.479 1.00 97.62 72 THR A CA 1
ATOM 551 C C . THR A 1 72 ? -10.031 2.032 0.723 1.00 97.62 72 THR A C 1
ATOM 553 O O . THR A 1 72 ? -9.451 0.944 0.764 1.00 97.62 72 THR A O 1
ATOM 556 N N . VAL A 1 73 ? -9.948 2.927 1.702 1.00 97.06 73 VAL A N 1
ATOM 557 C CA . VAL A 1 73 ? -9.205 2.706 2.943 1.00 97.06 73 VAL A CA 1
ATOM 558 C C . VAL A 1 73 ? -9.974 1.702 3.794 1.00 97.06 73 VAL A C 1
ATOM 560 O O . VAL A 1 73 ? -11.086 1.974 4.241 1.00 97.06 73 VAL A O 1
ATOM 563 N N . ILE A 1 74 ? -9.399 0.523 4.024 1.00 96.62 74 ILE A N 1
ATOM 564 C CA . ILE A 1 74 ? -10.037 -0.539 4.826 1.00 96.62 74 ILE A CA 1
ATOM 565 C C . ILE A 1 74 ? -9.479 -0.637 6.248 1.00 96.62 74 ILE A C 1
ATOM 567 O O . ILE A 1 74 ? -10.079 -1.290 7.099 1.00 96.62 74 ILE A O 1
ATOM 571 N N . GLY A 1 75 ? -8.370 0.045 6.525 1.00 95.25 75 GLY A N 1
ATOM 572 C CA . GLY A 1 75 ? -7.766 0.120 7.846 1.00 95.25 75 GLY A CA 1
ATOM 573 C C . GLY A 1 75 ? -6.372 0.724 7.797 1.00 95.25 75 GLY A C 1
ATOM 574 O O . GLY A 1 75 ? -5.932 1.222 6.755 1.00 95.25 75 GLY A O 1
ATOM 575 N N . THR A 1 76 ? -5.685 0.645 8.930 1.00 95.69 76 THR A N 1
ATOM 576 C CA . THR A 1 76 ? -4.316 1.128 9.081 1.00 95.69 76 THR A CA 1
ATOM 577 C C . THR A 1 76 ? -3.401 0.059 9.672 1.00 95.69 76 THR A C 1
ATOM 579 O O . THR A 1 76 ? -3.865 -0.971 10.168 1.00 95.69 76 THR A O 1
ATOM 582 N N . PHE A 1 77 ? -2.093 0.289 9.596 1.00 94.88 77 PHE A N 1
ATOM 583 C CA . PHE A 1 77 ? -1.090 -0.447 10.360 1.00 94.88 77 PHE A CA 1
ATOM 584 C C . PHE A 1 77 ? -0.238 0.521 11.186 1.00 94.88 77 PHE A C 1
ATOM 586 O O . PHE A 1 77 ? -0.066 1.678 10.798 1.00 94.88 77 PHE A O 1
ATOM 593 N N . ALA A 1 78 ? 0.278 0.040 12.314 1.00 92.81 78 ALA A N 1
ATOM 594 C CA . ALA A 1 78 ? 1.135 0.808 13.213 1.00 92.81 78 ALA A CA 1
ATOM 595 C C . ALA A 1 78 ? 2.344 -0.042 13.626 1.00 92.81 78 ALA A C 1
ATOM 597 O O . ALA A 1 78 ? 2.280 -0.828 14.574 1.00 92.81 78 ALA A O 1
ATOM 598 N N . ALA A 1 79 ? 3.444 0.088 12.882 1.00 88.94 79 ALA A N 1
ATOM 599 C CA . ALA A 1 79 ? 4.698 -0.606 13.159 1.00 88.94 79 ALA A CA 1
ATOM 600 C C . ALA A 1 79 ? 5.622 0.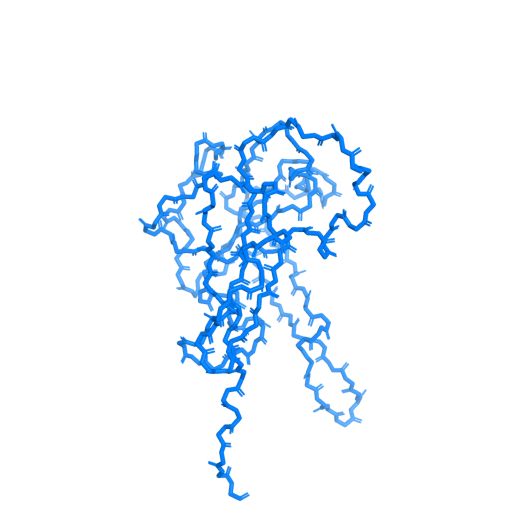184 14.107 1.00 88.94 79 ALA A C 1
ATOM 602 O O . ALA A 1 79 ? 6.690 -0.316 14.463 1.00 88.94 79 ALA A O 1
ATOM 603 N N . ASN A 1 80 ? 5.228 1.398 14.528 1.00 87.38 80 ASN A N 1
ATOM 604 C CA . ASN A 1 80 ? 6.050 2.333 15.310 1.00 87.38 80 ASN A CA 1
ATOM 605 C C . ASN A 1 80 ? 7.408 2.599 14.646 1.00 87.38 80 ASN A C 1
ATOM 607 O O . ASN A 1 80 ? 8.454 2.648 15.294 1.00 87.38 80 ASN A O 1
ATOM 611 N N . SER A 1 81 ? 7.388 2.733 13.324 1.00 85.50 81 SER A N 1
ATOM 612 C CA . SER A 1 81 ? 8.574 2.893 12.491 1.00 85.50 81 SER A CA 1
ATOM 613 C C . SER A 1 81 ? 8.304 3.924 11.399 1.00 85.50 81 SER A C 1
ATOM 615 O O . SER A 1 81 ? 7.157 4.262 11.116 1.00 85.50 81 SER A O 1
ATOM 617 N N . GLU A 1 82 ? 9.362 4.423 10.758 1.00 84.94 82 GLU A N 1
ATOM 618 C CA . GLU A 1 82 ? 9.273 5.425 9.685 1.00 84.94 82 GLU A CA 1
ATOM 619 C C . GLU A 1 82 ? 8.330 4.992 8.548 1.00 84.94 82 GLU A C 1
ATOM 621 O O . GLU A 1 82 ? 7.744 5.834 7.870 1.00 84.94 82 GLU A O 1
ATOM 626 N N . VAL A 1 83 ? 8.164 3.677 8.350 1.00 85.88 83 VAL A N 1
ATOM 627 C CA . VAL A 1 83 ? 7.261 3.090 7.346 1.00 85.88 83 VAL A CA 1
ATOM 628 C C . VAL A 1 83 ? 5.801 3.514 7.533 1.00 85.88 83 VAL A C 1
ATOM 630 O O . VAL A 1 83 ? 5.080 3.619 6.541 1.00 85.88 83 VAL A O 1
ATOM 633 N N . ASP A 1 84 ? 5.373 3.843 8.758 1.00 88.81 84 ASP A N 1
ATOM 634 C CA . ASP A 1 84 ? 4.003 4.287 9.051 1.00 88.81 84 ASP A CA 1
ATOM 635 C C . ASP A 1 84 ? 3.675 5.627 8.364 1.00 88.81 84 ASP A C 1
ATOM 637 O O . ASP A 1 84 ? 2.506 5.950 8.140 1.00 88.81 84 ASP A O 1
ATOM 641 N N . GLY A 1 85 ? 4.700 6.411 8.008 1.00 90.31 85 GLY A N 1
ATOM 642 C CA . GLY A 1 85 ? 4.559 7.724 7.380 1.00 90.31 85 GLY A CA 1
ATOM 643 C C . GLY A 1 85 ? 4.482 7.713 5.852 1.00 90.31 85 GLY A C 1
ATOM 644 O O . GLY A 1 85 ? 4.089 8.720 5.270 1.00 90.31 85 GLY A O 1
ATOM 645 N N . TYR A 1 86 ? 4.849 6.619 5.176 1.00 88.56 86 TYR A N 1
ATOM 646 C CA . TYR A 1 86 ? 4.918 6.600 3.703 1.00 88.56 86 TYR A CA 1
ATOM 647 C C . TYR A 1 86 ? 4.509 5.282 3.045 1.00 88.56 86 TYR A C 1
ATOM 649 O O . TYR A 1 86 ? 4.335 5.233 1.819 1.00 88.56 86 TYR A O 1
ATOM 657 N N . GLU A 1 87 ? 4.397 4.193 3.804 1.00 91.06 87 GLU A N 1
ATOM 658 C CA . GLU A 1 87 ? 4.098 2.883 3.250 1.00 91.06 87 GLU A CA 1
ATOM 659 C C . GLU A 1 87 ? 2.591 2.591 3.269 1.00 91.06 87 GLU A C 1
ATOM 661 O O . GLU A 1 87 ? 1.816 3.094 4.083 1.00 91.06 87 GLU A O 1
ATOM 666 N N . MET A 1 88 ? 2.156 1.805 2.288 1.00 94.12 88 MET A N 1
ATOM 667 C CA . MET A 1 88 ? 0.766 1.393 2.133 1.00 94.12 88 MET A CA 1
ATOM 668 C C . MET A 1 88 ? 0.715 0.021 1.478 1.00 94.12 88 MET A C 1
ATOM 670 O O . MET A 1 88 ? 1.473 -0.234 0.533 1.00 94.12 88 MET A O 1
ATOM 674 N N . LEU A 1 89 ? -0.198 -0.819 1.956 1.00 94.19 89 LEU A N 1
ATOM 675 C CA . LEU A 1 89 ? -0.424 -2.173 1.471 1.00 94.19 89 LEU A CA 1
ATOM 676 C C . LEU A 1 89 ? -1.635 -2.200 0.546 1.00 94.19 89 LEU A C 1
ATOM 678 O O . LEU A 1 89 ? -2.710 -1.703 0.887 1.00 94.19 89 LEU A O 1
ATOM 682 N N . VAL A 1 90 ? -1.464 -2.826 -0.611 1.00 95.38 90 VAL A N 1
ATOM 683 C CA . VAL A 1 90 ? -2.537 -3.091 -1.572 1.00 95.38 90 VAL A CA 1
ATOM 684 C C . VAL A 1 90 ? -2.423 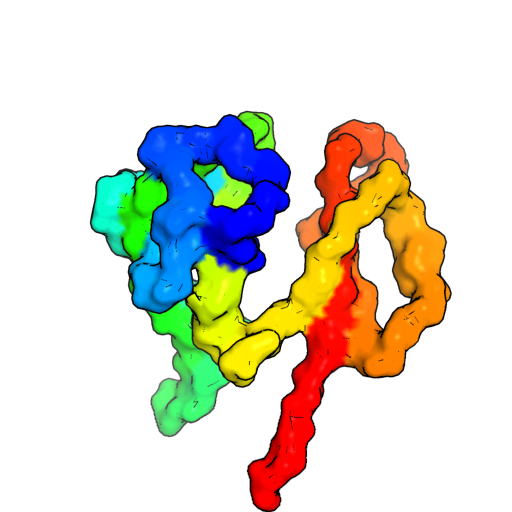-4.520 -2.086 1.00 95.38 90 VAL A C 1
ATOM 686 O O . VAL A 1 90 ? -1.380 -5.162 -1.955 1.00 95.38 90 VAL A O 1
ATOM 689 N N . ASN A 1 91 ? -3.475 -5.022 -2.727 1.00 94.81 91 ASN A N 1
ATOM 690 C CA . ASN A 1 91 ? -3.382 -6.293 -3.434 1.00 94.81 91 ASN A CA 1
ATOM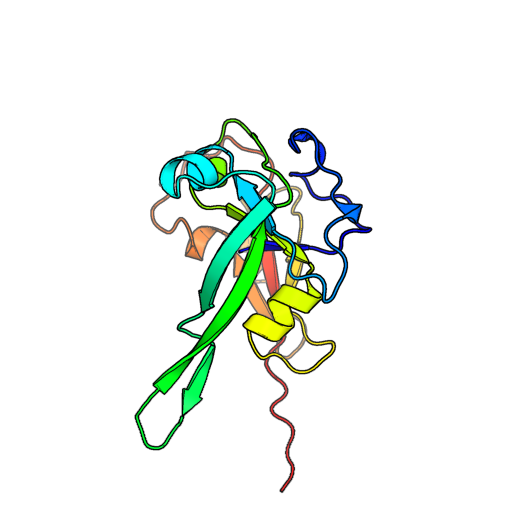 691 C C . ASN A 1 91 ? -2.363 -6.204 -4.589 1.00 94.81 91 ASN A C 1
ATOM 693 O O . ASN A 1 91 ? -2.380 -5.244 -5.364 1.00 94.81 91 ASN A O 1
ATOM 697 N N . ILE A 1 92 ? -1.518 -7.226 -4.749 1.00 91.75 92 ILE A N 1
ATOM 698 C CA . ILE A 1 92 ? -0.498 -7.283 -5.807 1.00 91.75 92 ILE A CA 1
ATOM 699 C C . ILE A 1 92 ? -1.078 -7.138 -7.225 1.00 91.75 92 ILE A C 1
ATOM 701 O O . ILE A 1 92 ? -0.497 -6.447 -8.058 1.00 91.75 92 ILE A O 1
ATOM 705 N N . GLN A 1 93 ? -2.263 -7.689 -7.506 1.00 91.12 93 GLN A N 1
ATOM 706 C CA . GLN A 1 93 ? -2.910 -7.558 -8.818 1.00 91.12 93 GLN A CA 1
ATOM 707 C C . GLN A 1 93 ? -3.475 -6.149 -9.045 1.00 91.12 93 GLN A C 1
ATOM 709 O O . GLN A 1 93 ? -3.504 -5.657 -10.176 1.00 91.12 93 GLN A O 1
ATOM 714 N N . ASP A 1 94 ? -3.928 -5.477 -7.984 1.00 93.31 94 ASP A N 1
ATOM 715 C CA . ASP A 1 94 ? -4.374 -4.081 -8.054 1.00 93.31 94 ASP A CA 1
ATOM 716 C C . ASP A 1 94 ? -3.186 -3.144 -8.288 1.00 93.31 94 ASP A C 1
ATOM 718 O O . ASP A 1 94 ? -3.269 -2.252 -9.137 1.00 93.31 94 ASP A O 1
ATOM 722 N N . ALA A 1 95 ? -2.059 -3.409 -7.619 1.00 91.62 95 ALA A N 1
ATOM 723 C CA . ALA A 1 95 ? -0.790 -2.734 -7.864 1.00 91.62 95 ALA A CA 1
ATOM 724 C C . ALA A 1 95 ? -0.314 -2.921 -9.311 1.00 91.62 95 ALA A C 1
ATOM 726 O O . ALA A 1 95 ? -0.070 -1.926 -9.992 1.00 91.62 95 ALA A O 1
ATOM 727 N N . SER A 1 96 ? -0.245 -4.159 -9.819 1.00 90.12 96 SER A N 1
ATOM 728 C CA . SER A 1 96 ? 0.180 -4.437 -11.201 1.00 90.12 96 SER A CA 1
ATOM 729 C C . SER A 1 96 ? -0.696 -3.725 -12.234 1.00 90.12 96 SER A C 1
ATOM 731 O O . SER A 1 96 ? -0.181 -3.162 -13.201 1.00 90.12 96 SER A O 1
ATOM 733 N N . ARG A 1 97 ? -2.018 -3.670 -12.014 1.00 90.12 97 ARG A N 1
ATOM 734 C CA . ARG A 1 97 ? -2.938 -2.917 -12.883 1.00 90.12 97 ARG A CA 1
ATOM 735 C C . ARG A 1 97 ? -2.670 -1.417 -12.853 1.00 90.12 97 ARG A C 1
ATOM 737 O O . ARG A 1 97 ? -2.687 -0.781 -13.905 1.00 90.12 97 ARG A O 1
ATOM 744 N N . LEU A 1 98 ? -2.406 -0.851 -11.676 1.00 89.56 98 LEU A N 1
ATOM 745 C CA . LEU A 1 98 ? -2.068 0.566 -11.545 1.00 89.56 98 LEU A CA 1
ATOM 746 C C . LEU A 1 98 ? -0.724 0.891 -12.219 1.00 89.56 98 LEU A C 1
ATOM 748 O O . LEU A 1 98 ? -0.618 1.916 -12.889 1.00 89.56 98 LEU A O 1
ATOM 752 N N . MET A 1 99 ? 0.255 -0.012 -12.118 1.00 88.38 99 MET A N 1
ATOM 753 C CA . MET A 1 99 ? 1.557 0.064 -12.798 1.00 88.38 99 MET A CA 1
ATOM 754 C C . MET A 1 99 ? 1.477 -0.214 -14.308 1.00 88.38 99 MET A C 1
ATOM 756 O O . MET A 1 99 ? 2.449 0.016 -15.024 1.00 88.38 99 MET A O 1
ATOM 760 N N . ARG A 1 100 ? 0.316 -0.667 -14.806 1.00 84.75 100 ARG A N 1
ATOM 761 C CA . ARG A 1 100 ? 0.062 -1.044 -16.209 1.00 84.75 100 ARG A CA 1
ATOM 762 C C . ARG A 1 100 ? 0.937 -2.187 -16.709 1.00 84.75 100 ARG A C 1
ATOM 764 O O . ARG A 1 100 ? 1.309 -2.235 -17.881 1.00 84.75 100 ARG A O 1
ATOM 771 N N . TYR A 1 101 ? 1.244 -3.122 -15.824 1.00 84.38 101 TYR A N 1
ATOM 772 C CA . TYR A 1 101 ? 1.886 -4.363 -16.218 1.00 84.38 101 TYR A CA 1
ATOM 773 C C . TYR A 1 101 ? 0.883 -5.290 -16.916 1.00 84.38 101 TYR A C 1
ATOM 775 O O . TYR A 1 101 ? -0.310 -5.253 -16.589 1.00 84.38 101 TYR A O 1
ATOM 783 N N . PRO A 1 102 ? 1.332 -6.114 -17.884 1.00 78.38 102 PRO A N 1
ATOM 784 C CA . PRO A 1 102 ? 0.502 -7.179 -18.432 1.00 78.38 102 PRO A CA 1
ATOM 785 C C . PRO A 1 102 ? -0.059 -8.061 -17.312 1.00 78.38 102 PRO A C 1
ATOM 787 O O . PRO A 1 102 ? 0.569 -8.229 -16.265 1.00 78.38 102 PRO A O 1
ATOM 790 N N . ALA A 1 103 ? -1.254 -8.618 -17.510 1.00 73.81 103 ALA A N 1
ATOM 791 C CA . ALA A 1 103 ? -1.858 -9.492 -16.511 1.00 73.81 103 ALA A CA 1
ATOM 792 C C . ALA A 1 103 ? -0.929 -10.684 -16.216 1.00 73.81 103 ALA A C 1
ATOM 794 O O . ALA A 1 103 ? -0.493 -11.370 -17.135 1.00 73.81 103 ALA A O 1
ATOM 795 N N . GLY A 1 104 ? -0.630 -10.907 -14.935 1.00 70.94 104 GLY A N 1
ATOM 796 C CA . GLY A 1 104 ? 0.317 -11.933 -14.485 1.00 70.94 104 GLY A CA 1
ATOM 797 C C . GLY A 1 104 ? 1.758 -11.443 -14.310 1.00 70.94 104 GLY A C 1
ATOM 798 O O . GLY A 1 104 ? 2.549 -12.149 -13.694 1.00 70.94 104 GLY A O 1
ATOM 799 N N . ASN A 1 105 ? 2.099 -10.233 -14.765 1.00 73.69 105 ASN A N 1
ATOM 800 C CA . ASN A 1 105 ? 3.413 -9.647 -14.516 1.00 73.69 105 ASN A CA 1
ATOM 801 C C . ASN A 1 105 ? 3.455 -8.938 -13.153 1.00 73.69 105 ASN A C 1
ATOM 803 O O . ASN A 1 105 ? 2.536 -8.206 -12.763 1.00 73.69 105 ASN A O 1
ATOM 807 N N . ILE A 1 106 ? 4.574 -9.123 -12.461 1.00 73.56 106 ILE A N 1
ATOM 808 C CA . ILE A 1 106 ? 4.926 -8.456 -11.207 1.00 73.56 106 ILE A CA 1
ATOM 809 C C . ILE A 1 106 ? 6.187 -7.615 -11.418 1.00 73.56 106 ILE A C 1
ATOM 811 O O . ILE A 1 106 ? 6.929 -7.839 -12.373 1.00 73.56 106 ILE A O 1
ATOM 815 N N . THR A 1 107 ? 6.435 -6.650 -10.532 1.00 74.00 107 THR A N 1
ATOM 816 C CA . THR A 1 107 ? 7.661 -5.833 -10.571 1.00 74.00 107 THR A CA 1
ATOM 817 C C . THR A 1 107 ? 8.918 -6.698 -10.437 1.00 74.00 107 THR A C 1
ATOM 819 O O . THR A 1 107 ? 9.936 -6.424 -11.067 1.00 74.00 107 THR A O 1
ATOM 822 N N . GLY A 1 108 ? 8.841 -7.741 -9.611 1.00 74.88 108 GLY A N 1
ATOM 823 C CA . GLY A 1 108 ? 9.949 -8.629 -9.300 1.00 74.88 108 GLY A CA 1
ATOM 824 C C . GLY A 1 108 ? 9.646 -9.527 -8.109 1.00 74.88 108 GLY A C 1
ATOM 825 O O . GLY A 1 108 ? 8.564 -9.467 -7.523 1.00 74.88 108 GLY A O 1
ATOM 826 N N . TRP A 1 109 ? 10.630 -10.339 -7.751 1.00 74.31 109 TRP A N 1
ATOM 827 C CA . TRP A 1 109 ? 10.607 -11.235 -6.605 1.00 74.31 109 TRP A CA 1
ATOM 828 C C . TRP A 1 109 ? 11.168 -10.525 -5.380 1.00 74.31 109 TRP A C 1
ATOM 830 O O . TRP A 1 109 ? 12.293 -10.030 -5.423 1.00 74.31 109 TRP A O 1
ATOM 840 N N . ARG A 1 110 ? 10.385 -10.490 -4.299 1.00 76.00 110 ARG A N 1
ATOM 841 C CA . ARG A 1 110 ? 10.809 -9.984 -2.990 1.00 76.00 110 ARG A CA 1
ATOM 842 C C . ARG A 1 110 ? 11.648 -11.053 -2.288 1.00 76.00 110 ARG A C 1
ATOM 844 O O . ARG A 1 110 ? 11.163 -12.166 -2.084 1.00 76.00 110 ARG A O 1
ATOM 851 N N . LEU A 1 111 ? 12.888 -10.733 -1.941 1.00 75.88 111 LEU A N 1
ATOM 852 C CA . LEU A 1 111 ? 13.836 -11.617 -1.274 1.00 75.88 111 LEU A CA 1
ATOM 853 C C . LEU A 1 111 ? 14.057 -11.160 0.162 1.00 75.88 111 LEU A C 1
ATOM 855 O O . LEU A 1 111 ? 14.404 -10.008 0.425 1.00 75.88 111 LEU A O 1
ATOM 859 N N . TRP A 1 112 ? 13.931 -12.119 1.071 1.00 73.50 112 TRP A N 1
ATOM 860 C CA . TRP A 1 112 ? 14.352 -11.992 2.458 1.00 73.50 112 TRP A CA 1
ATOM 861 C C . TRP A 1 112 ? 15.757 -12.568 2.588 1.00 73.50 112 TRP A C 1
ATOM 863 O O . TRP A 1 112 ? 15.990 -13.714 2.207 1.00 73.50 112 TRP A O 1
ATOM 873 N N . LEU A 1 113 ? 16.695 -11.757 3.075 1.00 73.81 113 LEU A N 1
ATOM 874 C CA . LEU A 1 113 ? 18.095 -12.142 3.239 1.00 73.81 113 LEU A CA 1
ATOM 875 C C . LEU A 1 113 ? 18.400 -12.367 4.720 1.00 73.81 113 LEU A C 1
ATOM 877 O O . LEU A 1 113 ? 18.056 -11.525 5.548 1.00 73.81 113 LEU A O 1
ATOM 881 N N . ASP A 1 114 ? 19.111 -13.450 5.039 1.00 74.00 114 ASP A N 1
ATOM 882 C CA . ASP A 1 114 ? 19.602 -13.707 6.402 1.00 74.00 114 ASP A CA 1
ATOM 883 C C . ASP A 1 114 ? 20.603 -12.626 6.852 1.00 74.00 114 ASP A C 1
ATOM 885 O O . ASP A 1 114 ? 20.629 -12.196 8.012 1.00 74.00 114 ASP A O 1
ATOM 889 N N . GLU A 1 115 ? 21.410 -12.145 5.902 1.00 77.00 115 GLU A N 1
ATOM 890 C CA . GLU A 1 115 ? 22.444 -11.131 6.104 1.00 77.00 115 GLU A CA 1
ATOM 891 C C . GLU A 1 115 ? 22.231 -9.926 5.168 1.00 77.00 115 GLU A C 1
ATOM 893 O O . GLU A 1 115 ? 22.979 -9.725 4.209 1.00 77.00 115 GLU A O 1
ATOM 898 N N . PRO A 1 116 ? 21.226 -9.071 5.442 1.00 69.75 116 PRO A N 1
ATOM 899 C CA . PRO A 1 116 ? 20.824 -7.975 4.551 1.00 69.75 116 PRO A CA 1
ATOM 900 C C . PRO A 1 116 ? 21.870 -6.859 4.394 1.00 69.75 116 PRO A C 1
ATOM 902 O O . PRO A 1 116 ? 21.715 -5.968 3.562 1.00 69.75 116 PRO A O 1
ATOM 905 N N . LEU A 1 117 ? 22.928 -6.881 5.205 1.00 74.81 117 LEU A N 1
ATOM 906 C CA . LEU A 1 117 ? 24.049 -5.943 5.124 1.00 74.81 117 LEU A CA 1
ATOM 907 C C . LEU A 1 117 ? 25.113 -6.401 4.123 1.00 74.81 117 LEU A C 1
ATOM 909 O O . LEU A 1 117 ? 25.930 -5.596 3.699 1.00 74.81 117 LEU A O 1
ATOM 913 N N . GLN A 1 118 ? 25.096 -7.675 3.720 1.00 77.94 118 GLN A N 1
ATOM 914 C CA . GLN A 1 118 ? 26.028 -8.227 2.736 1.00 77.94 118 GLN A CA 1
ATOM 915 C C . GLN A 1 118 ? 25.527 -8.068 1.288 1.00 77.94 118 GLN A C 1
ATOM 917 O O . GLN A 1 118 ? 26.002 -8.754 0.381 1.00 77.94 118 GLN A O 1
ATOM 922 N N . VAL A 1 119 ? 24.570 -7.164 1.039 1.00 76.00 119 VAL A N 1
ATOM 923 C CA . VAL A 1 119 ? 23.995 -6.923 -0.301 1.00 76.00 119 VAL A CA 1
ATOM 924 C C . VAL A 1 119 ? 25.047 -6.520 -1.339 1.00 76.00 119 VAL A C 1
ATOM 926 O O . VAL A 1 119 ? 24.885 -6.826 -2.518 1.00 76.00 119 VAL A O 1
ATOM 929 N N . ASP A 1 120 ? 26.162 -5.919 -0.915 1.00 76.69 120 ASP A N 1
ATOM 930 C CA . ASP A 1 120 ? 27.321 -5.641 -1.772 1.00 76.69 120 ASP A CA 1
ATOM 931 C C . ASP A 1 120 ? 27.887 -6.899 -2.431 1.00 76.69 120 ASP A C 1
ATOM 933 O O . ASP A 1 120 ? 28.155 -6.908 -3.631 1.00 76.69 120 ASP A O 1
ATOM 937 N N . THR A 1 121 ? 28.026 -7.976 -1.661 1.00 77.50 121 THR A N 1
ATOM 938 C CA . THR A 1 121 ? 28.553 -9.256 -2.142 1.00 77.50 121 THR A CA 1
ATOM 939 C C . THR A 1 121 ? 27.466 -10.049 -2.861 1.00 77.50 121 THR A C 1
ATOM 941 O O . THR A 1 121 ? 27.703 -10.610 -3.930 1.00 77.50 121 THR A O 1
ATOM 944 N N . LEU A 1 122 ? 26.248 -10.062 -2.309 1.00 74.75 122 LEU A N 1
ATOM 945 C CA . LEU A 1 122 ? 25.121 -10.821 -2.860 1.00 74.75 122 LEU A CA 1
ATOM 946 C C . LEU A 1 122 ? 24.659 -10.283 -4.219 1.00 74.75 122 LEU A C 1
ATOM 948 O O . LEU A 1 122 ? 24.235 -11.060 -5.068 1.00 74.75 122 LEU A O 1
ATOM 952 N N . SER A 1 123 ? 24.778 -8.978 -4.467 1.00 76.44 123 SER A N 1
ATOM 953 C CA . SER A 1 123 ? 24.413 -8.376 -5.758 1.00 76.44 123 SER A CA 1
ATOM 954 C C . SER A 1 123 ? 25.351 -8.763 -6.911 1.00 76.44 123 SER A C 1
ATOM 956 O O . SER A 1 123 ? 24.956 -8.657 -8.071 1.00 76.44 123 SER A O 1
ATOM 958 N N . GLN A 1 124 ? 26.564 -9.250 -6.620 1.00 79.94 124 GLN A N 1
ATOM 959 C CA . GLN A 1 124 ? 27.547 -9.667 -7.632 1.00 79.94 124 GLN A CA 1
ATOM 960 C C . GLN A 1 124 ? 27.345 -11.105 -8.128 1.00 79.94 124 GLN A C 1
ATOM 962 O O . GLN A 1 124 ? 28.036 -11.548 -9.048 1.00 79.94 124 GLN A O 1
ATOM 967 N N . GLN A 1 125 ? 26.419 -11.855 -7.527 1.00 80.00 125 GLN A N 1
ATOM 968 C CA . GLN A 1 125 ? 26.143 -13.223 -7.946 1.00 80.00 125 GLN A CA 1
ATOM 969 C C . GLN A 1 125 ? 25.541 -13.272 -9.356 1.00 80.00 125 GLN A C 1
ATOM 971 O O . GLN A 1 125 ? 24.892 -12.335 -9.821 1.00 80.00 125 GLN A O 1
ATOM 976 N N . THR A 1 126 ? 25.737 -14.394 -10.051 1.00 80.06 126 THR A N 1
ATOM 977 C CA . THR A 1 126 ? 25.144 -14.577 -11.380 1.00 80.06 126 THR A CA 1
ATOM 978 C C . THR A 1 126 ? 23.628 -14.656 -11.259 1.00 80.06 126 THR A C 1
ATOM 980 O O . THR A 1 126 ? 23.089 -15.572 -10.641 1.00 80.06 126 THR A O 1
ATOM 983 N N . LEU A 1 127 ? 22.945 -13.693 -11.869 1.00 81.38 127 LEU A N 1
ATOM 984 C CA . LEU A 1 127 ? 21.491 -13.639 -11.905 1.00 81.38 127 LEU A CA 1
ATOM 985 C C . LEU A 1 127 ? 20.949 -14.358 -13.151 1.00 81.38 127 LEU A C 1
ATOM 987 O O . LEU A 1 127 ? 21.628 -14.399 -14.184 1.00 81.38 127 LEU A O 1
ATOM 991 N N . PRO A 1 128 ? 19.721 -14.907 -13.091 1.00 81.25 128 PRO A N 1
ATOM 992 C CA . PRO A 1 128 ? 19.037 -15.428 -14.268 1.00 81.25 128 PRO A CA 1
ATOM 993 C C . PRO A 1 128 ? 19.020 -14.413 -15.415 1.00 81.25 128 PRO A C 1
ATOM 995 O O . PRO A 1 128 ? 18.885 -13.208 -15.206 1.00 81.25 128 PRO A O 1
ATOM 998 N N . GLN A 1 129 ? 19.145 -14.894 -16.651 1.00 78.31 129 GLN A N 1
ATOM 999 C CA . GLN A 1 129 ? 19.272 -13.999 -17.795 1.00 78.31 129 GLN A CA 1
ATOM 1000 C C . GLN A 1 129 ? 18.073 -13.046 -17.894 1.00 78.31 129 GLN A C 1
ATOM 1002 O O . GLN A 1 129 ? 16.920 -13.466 -17.997 1.00 78.31 129 GLN A O 1
ATOM 1007 N N . GLY A 1 130 ? 18.378 -11.748 -17.900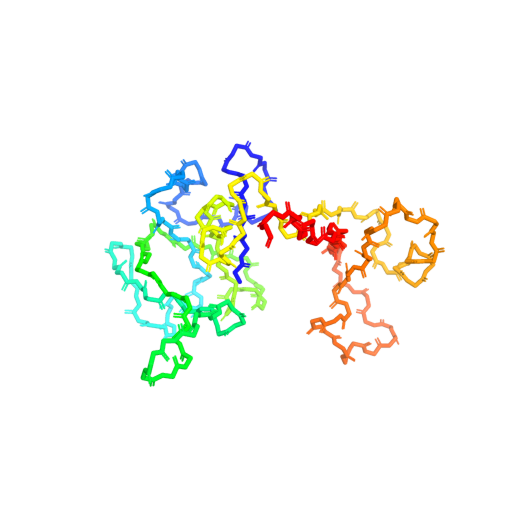 1.00 73.25 130 GLY A N 1
ATOM 1008 C CA . GLY A 1 130 ? 17.398 -10.681 -18.019 1.00 73.25 130 GLY A CA 1
ATOM 1009 C C . GLY A 1 130 ? 16.960 -10.068 -16.690 1.00 73.25 130 GLY A C 1
ATOM 1010 O O . GLY A 1 130 ? 16.432 -8.960 -16.712 1.00 73.25 130 GLY A O 1
ATOM 1011 N N . THR A 1 131 ? 17.197 -10.704 -15.545 1.00 78.00 131 THR A N 1
ATOM 1012 C CA . THR A 1 131 ? 16.822 -10.101 -14.263 1.00 78.00 131 THR A CA 1
ATOM 1013 C C . THR A 1 131 ? 17.813 -9.022 -13.832 1.00 78.00 131 THR A C 1
ATOM 1015 O O . THR A 1 131 ? 18.963 -8.973 -14.277 1.00 78.00 131 THR A O 1
ATOM 1018 N N . LYS A 1 132 ? 17.346 -8.110 -12.980 1.00 79.31 132 LYS A N 1
ATOM 1019 C CA . LYS A 1 132 ? 18.168 -7.080 -12.342 1.00 79.31 132 LYS A CA 1
ATOM 1020 C C . LYS A 1 132 ? 17.989 -7.143 -10.836 1.00 79.31 132 LYS A C 1
ATOM 1022 O O . LYS A 1 132 ? 16.868 -7.291 -10.356 1.00 79.31 132 LYS A O 1
ATOM 1027 N N . TRP A 1 133 ? 19.089 -6.995 -10.112 1.00 79.50 133 TRP A N 1
ATOM 1028 C CA . TRP A 1 133 ? 19.068 -6.820 -8.667 1.00 79.50 133 TRP A CA 1
ATOM 1029 C C . TRP A 1 133 ? 18.741 -5.367 -8.327 1.00 79.50 133 TRP A C 1
ATOM 1031 O O . TRP A 1 133 ? 19.371 -4.458 -8.863 1.00 79.50 133 TRP A O 1
ATOM 1041 N N . GLN A 1 134 ? 17.761 -5.168 -7.456 1.00 76.75 134 GLN A N 1
ATOM 1042 C CA . GLN A 1 134 ? 17.445 -3.901 -6.808 1.00 76.75 134 GLN A CA 1
ATOM 1043 C C . GLN A 1 134 ? 17.435 -4.152 -5.303 1.00 76.75 134 GLN A C 1
ATOM 1045 O O . GLN A 1 134 ? 16.908 -5.164 -4.846 1.00 76.75 134 GLN A O 1
ATOM 1050 N N . ASP A 1 135 ? 18.005 -3.251 -4.516 1.00 79.06 135 ASP A N 1
ATOM 1051 C CA . ASP A 1 135 ? 18.006 -3.377 -3.061 1.00 79.06 135 ASP A CA 1
ATOM 1052 C C . ASP A 1 135 ? 17.671 -2.057 -2.375 1.00 79.06 135 ASP A C 1
ATOM 1054 O O . ASP A 1 135 ? 17.524 -1.000 -2.995 1.00 79.06 135 ASP A O 1
ATOM 1058 N N . TRP A 1 136 ? 17.516 -2.137 -1.058 1.00 74.06 136 TRP A N 1
ATOM 1059 C CA . TRP A 1 136 ? 17.126 -1.022 -0.209 1.00 74.06 136 TRP A CA 1
ATOM 1060 C C . TRP A 1 136 ? 18.037 0.215 -0.330 1.00 74.06 136 TRP A C 1
ATOM 1062 O O . TRP A 1 136 ? 17.575 1.319 -0.019 1.00 74.06 136 TRP A O 1
ATOM 1072 N N . ARG A 1 137 ? 19.285 0.090 -0.814 1.00 75.94 137 ARG A N 1
ATOM 1073 C CA . ARG A 1 137 ? 20.200 1.233 -0.993 1.00 75.94 137 ARG A CA 1
ATOM 1074 C C . ARG A 1 137 ? 19.700 2.235 -2.028 1.00 75.94 137 ARG A C 1
ATOM 1076 O O . ARG A 1 137 ? 19.986 3.417 -1.887 1.00 75.94 137 ARG A O 1
ATOM 1083 N N . GLU A 1 138 ? 18.893 1.820 -3.007 1.00 70.12 138 GLU A N 1
ATOM 1084 C CA . GLU A 1 138 ? 18.273 2.757 -3.961 1.00 70.12 138 GLU A CA 1
ATOM 1085 C C . GLU A 1 138 ? 17.268 3.703 -3.284 1.00 70.12 138 GLU A C 1
ATOM 1087 O O . GLU A 1 138 ? 17.075 4.838 -3.718 1.00 70.12 138 GLU A O 1
ATOM 1092 N N . ARG A 1 139 ? 16.635 3.248 -2.196 1.00 63.66 139 ARG A N 1
ATOM 1093 C CA . ARG A 1 139 ? 15.659 4.019 -1.409 1.00 63.66 139 ARG A CA 1
ATOM 1094 C C . ARG A 1 139 ? 16.315 4.818 -0.281 1.00 63.66 139 ARG A C 1
ATOM 1096 O O . ARG A 1 139 ? 15.827 5.894 0.050 1.00 63.66 139 ARG A O 1
ATOM 1103 N N . LYS A 1 140 ? 17.391 4.294 0.317 1.00 57.78 140 LYS A N 1
ATOM 1104 C CA . LYS A 1 140 ? 18.117 4.896 1.450 1.00 57.78 140 LYS A CA 1
ATOM 1105 C C . LYS A 1 140 ? 19.578 5.213 1.099 1.00 57.78 140 LYS A C 1
ATOM 1107 O O . LYS A 1 140 ? 20.475 4.894 1.872 1.00 57.78 140 LYS A O 1
ATOM 1112 N N . GLY A 1 141 ? 19.816 5.847 -0.052 1.00 42.50 141 GLY A N 1
ATOM 1113 C CA . GLY A 1 141 ? 21.154 6.118 -0.613 1.00 42.50 141 GLY A CA 1
ATOM 1114 C C . GLY A 1 141 ? 22.124 6.936 0.256 1.00 42.50 141 GLY A C 1
ATOM 1115 O O . GLY A 1 141 ? 23.261 7.147 -0.148 1.00 42.50 141 GLY A O 1
ATOM 1116 N N . GLU A 1 142 ? 21.709 7.359 1.452 1.00 42.59 142 GLU A N 1
ATOM 1117 C CA . GLU A 1 142 ? 22.508 8.099 2.431 1.00 42.59 142 GLU A CA 1
ATOM 1118 C C . GLU A 1 142 ? 22.553 7.380 3.797 1.00 42.59 142 GLU A C 1
ATOM 1120 O O . GLU A 1 142 ? 22.489 8.000 4.854 1.00 42.59 142 GLU A O 1
ATOM 1125 N N . LEU A 1 143 ? 22.625 6.045 3.817 1.00 45.94 143 LEU A N 1
ATOM 1126 C CA . LEU A 1 143 ? 22.988 5.324 5.040 1.00 45.94 143 LEU A CA 1
ATOM 1127 C C . LEU A 1 143 ? 24.507 5.133 5.097 1.00 45.94 143 LEU A C 1
ATOM 1129 O O . LEU A 1 143 ? 25.099 4.398 4.310 1.00 45.94 143 LEU A O 1
ATOM 1133 N N . VAL A 1 144 ? 25.126 5.840 6.045 1.00 39.06 144 VAL A N 1
ATOM 1134 C CA . VAL A 1 144 ? 26.558 5.788 6.373 1.00 39.06 144 VAL A CA 1
ATOM 1135 C C . VAL A 1 144 ? 26.979 4.339 6.677 1.00 39.06 144 VAL A C 1
ATOM 1137 O O . VAL A 1 144 ? 26.259 3.647 7.408 1.00 39.06 144 VAL A O 1
ATOM 1140 N N . PRO A 1 145 ? 28.149 3.868 6.197 1.00 37.59 145 PRO A N 1
ATOM 1141 C CA . PRO A 1 145 ? 28.697 2.578 6.607 1.00 37.59 145 PRO A CA 1
ATOM 1142 C C . PRO A 1 145 ? 28.830 2.523 8.138 1.00 37.59 145 PRO A C 1
ATOM 1144 O O . PRO A 1 145 ? 29.648 3.235 8.715 1.00 37.59 145 PRO A O 1
ATOM 1147 N N . GLY A 1 146 ? 28.007 1.707 8.806 1.00 41.88 146 GLY A N 1
ATOM 1148 C CA . GLY A 1 146 ? 28.095 1.477 10.257 1.00 41.88 146 GLY A CA 1
ATOM 1149 C C . GLY A 1 146 ? 26.779 1.521 11.042 1.00 41.88 146 GLY A C 1
ATOM 1150 O O . GLY A 1 146 ? 26.729 0.983 12.145 1.00 41.88 146 GLY A O 1
ATOM 1151 N N . CYS A 1 147 ? 25.690 2.068 10.498 1.00 41.38 147 CYS A N 1
ATOM 1152 C CA . CYS A 1 147 ? 24.387 2.070 11.179 1.00 41.38 147 CYS A CA 1
ATOM 1153 C C . CYS A 1 147 ? 23.545 0.848 10.792 1.00 41.38 147 CYS A C 1
ATOM 1155 O O . CYS A 1 147 ? 22.502 0.955 10.156 1.00 41.38 147 CYS A O 1
ATOM 1157 N N . ALA A 1 148 ? 24.012 -0.332 11.188 1.00 42.34 148 ALA A N 1
ATOM 1158 C CA . ALA A 1 148 ? 23.239 -1.560 11.112 1.00 42.34 148 ALA A CA 1
ATOM 1159 C C . ALA A 1 148 ? 22.586 -1.859 12.466 1.00 42.34 148 ALA A C 1
ATOM 1161 O O . ALA A 1 148 ? 23.184 -2.510 13.321 1.00 42.34 148 ALA A O 1
ATOM 1162 N N . HIS A 1 149 ? 21.357 -1.396 12.668 1.00 33.16 149 HIS A N 1
ATOM 1163 C CA . HIS A 1 149 ? 20.445 -1.978 13.651 1.00 33.16 149 HIS A CA 1
ATOM 1164 C C . HIS A 1 149 ? 19.050 -2.035 13.029 1.00 33.16 149 HIS A C 1
ATOM 1166 O O . HIS A 1 149 ? 18.424 -1.008 12.793 1.00 33.16 149 HIS A O 1
ATOM 1172 N N . GLY A 1 150 ? 18.607 -3.255 12.723 1.00 33.38 150 GLY A N 1
ATOM 1173 C CA . GLY A 1 150 ? 17.339 -3.537 12.053 1.00 33.38 150 GLY A CA 1
ATOM 1174 C C . GLY A 1 150 ? 17.456 -4.779 11.178 1.00 33.38 150 GLY A C 1
ATOM 1175 O O . GLY A 1 150 ? 17.776 -4.700 10.000 1.00 33.38 150 GLY A O 1
ATOM 1176 N N . LYS A 1 151 ? 17.274 -5.956 11.776 1.00 38.72 151 LYS A N 1
ATOM 1177 C CA . LYS A 1 151 ? 17.235 -7.246 11.079 1.00 38.72 151 LYS A CA 1
ATOM 1178 C C . LYS A 1 151 ? 15.926 -7.340 10.289 1.00 38.72 151 LYS A C 1
ATOM 1180 O O . LYS A 1 151 ? 14.943 -7.747 10.876 1.00 38.72 151 LYS A O 1
ATOM 1185 N N . GLU A 1 152 ? 15.921 -6.905 9.030 1.00 45.03 152 GLU A N 1
ATOM 1186 C CA . GLU A 1 152 ? 15.051 -7.363 7.923 1.00 45.03 152 GLU A CA 1
ATOM 1187 C C . GLU A 1 152 ? 15.093 -6.308 6.814 1.00 45.03 152 GLU A C 1
ATOM 1189 O O . GLU A 1 152 ? 14.398 -5.293 6.880 1.00 45.03 152 GLU A O 1
ATOM 1194 N N . HIS A 1 153 ? 15.926 -6.518 5.791 1.00 48.12 153 HIS A N 1
ATOM 1195 C CA . HIS A 1 153 ? 15.900 -5.658 4.610 1.00 48.12 153 HIS A CA 1
ATOM 1196 C C . HIS A 1 153 ? 15.834 -6.464 3.319 1.00 48.12 153 HIS A C 1
ATOM 1198 O O . HIS A 1 153 ? 16.338 -7.579 3.204 1.00 48.12 153 HIS A O 1
ATOM 1204 N N . ASP A 1 154 ? 15.145 -5.835 2.383 1.00 48.75 154 ASP A N 1
ATOM 1205 C CA . ASP A 1 154 ? 14.456 -6.407 1.244 1.00 48.75 154 ASP A CA 1
ATOM 1206 C C . ASP A 1 154 ? 15.321 -6.285 -0.016 1.00 48.75 154 ASP A C 1
ATOM 1208 O O . ASP A 1 154 ? 15.810 -5.195 -0.334 1.00 48.75 154 ASP A O 1
ATOM 1212 N N . GLY A 1 155 ? 15.544 -7.401 -0.708 1.00 42.75 155 GLY A N 1
ATOM 1213 C CA . GLY A 1 155 ? 16.136 -7.421 -2.044 1.00 42.75 155 GLY A CA 1
ATOM 1214 C C . GLY A 1 155 ? 15.053 -7.715 -3.073 1.00 42.75 155 GLY A C 1
ATOM 1215 O O . GLY A 1 155 ? 14.350 -8.708 -2.955 1.00 42.75 155 GLY A O 1
ATOM 1216 N N . ILE A 1 156 ? 14.906 -6.895 -4.106 1.00 50.97 156 ILE A N 1
ATOM 1217 C CA . ILE A 1 156 ? 13.978 -7.154 -5.208 1.00 50.97 156 ILE A CA 1
ATOM 1218 C C . ILE A 1 156 ? 14.776 -7.654 -6.411 1.00 50.97 156 ILE A C 1
ATOM 1220 O O . ILE A 1 156 ? 15.607 -6.939 -6.966 1.00 50.97 156 ILE A O 1
ATOM 1224 N N . VAL A 1 157 ? 14.489 -8.868 -6.881 1.00 52.28 157 VAL A N 1
ATOM 1225 C CA . VAL A 1 157 ? 14.954 -9.327 -8.198 1.00 52.28 157 VAL A CA 1
ATOM 1226 C C . VAL A 1 157 ? 13.886 -8.971 -9.221 1.00 52.28 157 VAL A C 1
ATOM 1228 O O . VAL A 1 157 ? 12.850 -9.627 -9.307 1.00 52.28 157 VAL A O 1
ATOM 1231 N N . ALA A 1 158 ? 14.118 -7.912 -9.988 1.00 49.41 158 ALA A N 1
ATOM 1232 C CA . ALA A 1 158 ? 13.205 -7.467 -11.031 1.00 49.41 158 ALA A CA 1
ATOM 1233 C C . ALA A 1 158 ? 13.380 -8.295 -12.311 1.00 49.41 158 ALA A C 1
ATOM 1235 O O . ALA A 1 158 ? 14.501 -8.516 -12.771 1.00 49.41 158 ALA A O 1
ATOM 1236 N N . GLU A 1 159 ? 12.270 -8.725 -12.908 1.00 41.12 159 GLU A N 1
ATOM 1237 C CA . GLU A 1 159 ? 12.240 -9.373 -14.224 1.00 41.12 159 GLU A CA 1
ATOM 1238 C C . GLU A 1 159 ? 12.200 -8.289 -15.318 1.00 41.12 159 GLU A C 1
ATOM 1240 O O . GLU A 1 159 ? 11.536 -7.262 -15.142 1.00 41.12 159 GLU A O 1
ATOM 1245 N N . PRO A 1 160 ? 12.892 -8.444 -16.460 1.00 35.88 160 PRO A N 1
ATOM 1246 C CA . PRO A 1 160 ? 12.823 -7.442 -17.505 1.00 35.88 160 PRO A CA 1
ATOM 1247 C C . PRO A 1 160 ? 11.460 -7.554 -18.188 1.00 35.88 160 PRO A C 1
ATOM 1249 O O . PRO A 1 160 ? 10.967 -8.649 -18.470 1.00 35.88 160 PRO A O 1
ATOM 1252 N N . HIS A 1 161 ? 10.870 -6.409 -18.522 1.00 43.75 161 HIS A N 1
ATOM 1253 C CA . HIS A 1 161 ? 9.718 -6.353 -19.412 1.00 43.75 161 HIS A CA 1
ATOM 1254 C C . HIS A 1 161 ? 10.011 -7.152 -20.693 1.00 43.75 161 HIS A C 1
ATOM 1256 O O . HIS A 1 161 ? 10.756 -6.693 -21.561 1.00 43.75 161 HIS A O 1
ATOM 1262 N N . ARG A 1 162 ? 9.392 -8.330 -20.858 1.00 39.84 162 ARG A N 1
ATOM 1263 C CA . ARG A 1 162 ? 9.234 -8.938 -22.184 1.00 39.84 162 ARG A CA 1
ATOM 1264 C C . ARG A 1 162 ? 8.269 -8.055 -22.968 1.00 39.84 162 ARG A C 1
ATOM 1266 O O . ARG A 1 162 ? 7.061 -8.270 -22.956 1.00 39.84 162 ARG A O 1
ATOM 1273 N N . GLY A 1 163 ? 8.815 -7.037 -23.629 1.00 33.16 163 GLY A N 1
ATOM 1274 C CA . GLY A 1 163 ? 8.155 -6.379 -24.747 1.00 33.16 163 GLY A CA 1
ATOM 1275 C C . GLY A 1 163 ? 7.902 -7.432 -25.820 1.00 33.16 163 GLY A C 1
ATOM 1276 O O . GLY A 1 163 ? 8.824 -7.854 -26.519 1.00 33.16 163 GLY A O 1
ATOM 1277 N N . GLY A 1 164 ? 6.667 -7.924 -25.877 1.00 31.66 164 GLY A N 1
ATOM 1278 C CA . GLY A 1 164 ? 6.212 -8.819 -26.926 1.00 31.66 164 GLY A CA 1
ATOM 1279 C C . GLY A 1 164 ? 6.313 -8.118 -28.275 1.00 31.66 164 GLY A C 1
ATOM 1280 O O . GLY A 1 164 ? 5.773 -7.032 -28.461 1.00 31.66 164 GLY A O 1
ATOM 1281 N N . ARG A 1 165 ? 7.025 -8.761 -29.201 1.00 36.84 165 ARG A N 1
ATOM 1282 C CA . ARG A 1 165 ? 6.899 -8.522 -30.639 1.00 36.84 165 ARG A CA 1
ATOM 1283 C C . ARG A 1 165 ? 5.475 -8.863 -31.092 1.00 36.84 165 ARG A C 1
ATOM 1285 O O . ARG A 1 165 ? 4.926 -9.873 -30.658 1.00 36.84 165 ARG A O 1
ATOM 1292 N N . GLY A 1 166 ? 4.955 -8.044 -32.001 1.00 32.69 166 GLY A N 1
ATOM 1293 C CA . GLY A 1 166 ? 3.663 -8.165 -32.682 1.00 32.69 166 GLY A CA 1
ATOM 1294 C C . GLY A 1 166 ? 3.054 -6.766 -32.803 1.00 32.69 166 GLY A C 1
ATOM 1295 O O . GLY A 1 166 ? 2.664 -6.204 -31.788 1.00 32.69 166 GLY A O 1
ATOM 1296 N N . PHE A 1 167 ? 3.003 -6.095 -33.949 1.00 33.19 167 PHE A N 1
ATOM 1297 C CA . PHE A 1 167 ? 3.257 -6.440 -35.350 1.00 33.19 167 PHE A CA 1
ATOM 1298 C C . PHE A 1 167 ? 4.228 -5.423 -35.960 1.00 33.19 167 PHE A C 1
ATOM 1300 O O . PHE A 1 167 ? 4.249 -4.275 -35.463 1.00 33.19 167 PHE A O 1
#

Sequence (167 aa):
MLGIDPAQKDPLTPYLVNVKQSELQPGKYNVILGEQLAGQLGVNRGDQIRLMVPSASQFTPMGRLPSQRLFTVIGTFAANSEVDGYEMLVNIQDASRLMRYPAGNITGWRLWLDEPLQVDTLSQQTLPQGTKWQDWRERKGELVPGCAHGKEHDGIVAEPHRGGRGF

Organism: Salmonella enterica I (NCBI:txid59201)